Protein AF-A0A970HIW4-F1 (afdb_monomer_lite)

Secondary structure (DSSP, 8-state):
-EEEEEE--TTS--EEEEEEEE-S-EEEEETTEEEESS-EEEE-TT--HHHHHHHHHHHHHHHS-GGG-S-----BS--HHHHHHHHHSPPP-

Radius of gyration: 14.86 Å; chains: 1; bounding box: 32×43×31 Å

Sequence (93 aa):
EADEDHVAMQDGVNREIKLVYVHEGRKLKSKGRYELINKRYFTGSLKNNEDLWLEVANYLDEAYDLDGVDKIYISGDGARWIKEGLHWIKGPH

pLDDT: mean 77.86, std 11.35, range [47.22, 89.5]

Structure (mmCIF, N/CA/C/O backbone):
data_AF-A0A970HIW4-F1
#
_entry.id   AF-A0A970HIW4-F1
#
loop_
_atom_site.group_PDB
_atom_site.id
_atom_site.type_symbol
_atom_site.label_atom_id
_atom_site.label_alt_id
_atom_site.label_comp_id
_atom_site.label_asym_id
_atom_site.label_entity_id
_atom_site.label_seq_id
_atom_site.pdbx_PDB_ins_code
_atom_site.Cartn_x
_atom_site.Cartn_y
_atom_site.Cartn_z
_atom_site.occupancy
_atom_site.B_iso_or_equiv
_atom_site.auth_seq_id
_atom_site.auth_comp_id
_atom_site.auth_asym_id
_atom_site.auth_atom_id
_atom_site.pdbx_PDB_model_num
ATOM 1 N N . GLU A 1 1 ? -2.624 1.387 -0.773 1.00 82.06 1 GLU A N 1
ATOM 2 C CA . GLU A 1 1 ? -2.868 2.301 -1.907 1.00 82.06 1 GLU A CA 1
ATOM 3 C C . GLU A 1 1 ? -1.540 2.737 -2.500 1.00 82.06 1 GLU A C 1
ATOM 5 O O . GLU A 1 1 ? -0.563 2.836 -1.764 1.00 82.06 1 GLU A O 1
ATOM 10 N N . ALA A 1 2 ? -1.496 2.933 -3.809 1.00 82.00 2 ALA A N 1
ATOM 11 C CA . ALA A 1 2 ? -0.323 3.324 -4.567 1.00 82.00 2 ALA A CA 1
ATOM 12 C C . ALA A 1 2 ? -0.688 4.488 -5.498 1.00 82.00 2 ALA A C 1
ATOM 14 O O . ALA A 1 2 ? -1.720 4.428 -6.162 1.00 82.00 2 ALA A O 1
ATOM 15 N N . ASP A 1 3 ? 0.130 5.535 -5.524 1.00 76.94 3 ASP A N 1
ATOM 16 C CA . ASP A 1 3 ? -0.102 6.737 -6.328 1.00 76.94 3 ASP A CA 1
ATOM 17 C C . ASP A 1 3 ? 1.224 7.326 -6.831 1.00 76.94 3 ASP A C 1
ATOM 19 O O . ASP A 1 3 ? 2.290 7.083 -6.247 1.00 76.94 3 ASP A O 1
ATOM 23 N N . GLU A 1 4 ? 1.166 8.082 -7.923 1.00 74.75 4 GLU A N 1
ATOM 24 C CA . GLU A 1 4 ? 2.296 8.856 -8.440 1.00 74.75 4 GLU A CA 1
ATOM 25 C C . GLU A 1 4 ? 2.177 10.303 -7.954 1.00 74.75 4 GLU A C 1
ATOM 27 O O . GLU A 1 4 ? 1.379 11.093 -8.456 1.00 74.75 4 GLU A O 1
ATOM 32 N N . ASP A 1 5 ? 2.992 10.664 -6.962 1.00 68.25 5 ASP A N 1
ATOM 33 C CA . ASP A 1 5 ? 3.015 12.021 -6.429 1.00 68.25 5 ASP A CA 1
ATOM 34 C C . ASP A 1 5 ? 3.961 12.898 -7.262 1.00 68.25 5 ASP A C 1
ATOM 36 O O . ASP A 1 5 ? 5.150 12.605 -7.445 1.00 68.25 5 ASP A O 1
ATOM 40 N N . HIS A 1 6 ? 3.418 14.001 -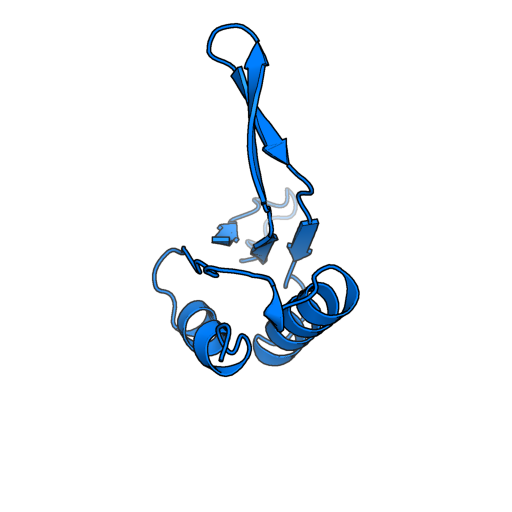7.773 1.00 64.25 6 HIS A N 1
ATOM 41 C CA . HIS A 1 6 ? 4.166 15.028 -8.488 1.00 64.25 6 HIS A CA 1
ATOM 42 C C . HIS A 1 6 ? 4.638 16.100 -7.500 1.00 64.25 6 HIS A C 1
ATOM 44 O O . HIS A 1 6 ? 3.950 17.094 -7.254 1.00 64.25 6 HIS A O 1
ATOM 50 N N . VAL A 1 7 ? 5.839 15.926 -6.941 1.00 59.41 7 VAL A N 1
ATOM 51 C CA . VAL A 1 7 ? 6.439 16.949 -6.076 1.00 59.41 7 VAL A CA 1
ATOM 52 C C . VAL A 1 7 ? 7.151 17.992 -6.934 1.00 59.41 7 VAL A C 1
ATOM 54 O O . VAL A 1 7 ? 8.206 17.735 -7.518 1.00 59.41 7 VAL A O 1
ATOM 57 N N . ALA A 1 8 ? 6.615 19.213 -6.951 1.00 51.03 8 ALA A N 1
ATOM 58 C CA . ALA A 1 8 ? 7.318 20.376 -7.479 1.00 51.03 8 ALA A CA 1
ATOM 59 C C . ALA A 1 8 ? 8.483 20.747 -6.543 1.00 51.03 8 ALA A C 1
ATOM 61 O O . ALA A 1 8 ? 8.333 21.537 -5.611 1.00 51.03 8 ALA A O 1
ATOM 62 N N . MET A 1 9 ? 9.658 20.160 -6.767 1.00 53.69 9 MET A N 1
ATOM 63 C CA . MET A 1 9 ? 10.886 20.609 -6.111 1.00 53.69 9 MET A CA 1
ATOM 64 C C . MET A 1 9 ? 11.268 21.980 -6.685 1.00 53.69 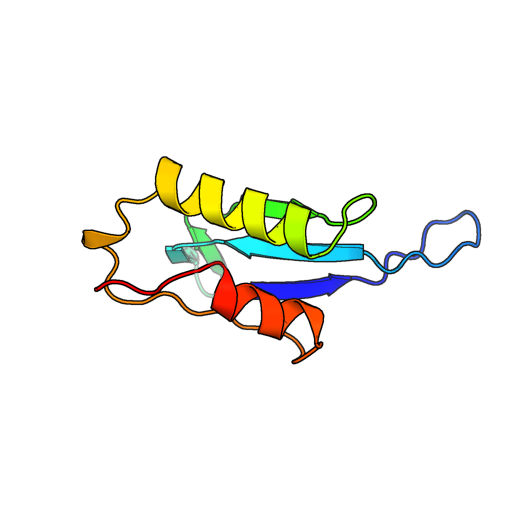9 MET A C 1
ATOM 66 O O . MET A 1 9 ? 11.306 22.165 -7.901 1.00 53.69 9 MET A O 1
ATOM 70 N N . GLN A 1 10 ? 11.541 22.949 -5.806 1.00 51.97 10 GLN A N 1
ATOM 71 C CA . GLN A 1 10 ? 11.798 24.359 -6.144 1.00 51.97 10 GLN A CA 1
ATOM 72 C C . GLN A 1 10 ? 13.033 24.597 -7.049 1.00 51.97 10 GLN A C 1
ATOM 74 O O . GLN A 1 10 ? 13.252 25.728 -7.469 1.00 51.97 10 GLN A O 1
ATOM 79 N N . ASP A 1 11 ? 13.778 23.545 -7.410 1.00 55.00 11 ASP A N 1
ATOM 80 C CA . ASP A 1 11 ? 14.956 23.570 -8.295 1.00 55.00 11 ASP A CA 1
ATOM 81 C C . ASP A 1 11 ? 14.659 23.218 -9.771 1.00 55.00 11 ASP A C 1
ATOM 83 O O . ASP A 1 11 ? 15.569 22.959 -10.557 1.00 55.00 11 ASP A O 1
ATOM 87 N N . GLY A 1 12 ? 13.390 23.209 -10.191 1.00 47.22 12 GLY A N 1
ATOM 88 C CA . GLY A 1 12 ? 13.030 23.163 -11.618 1.00 47.22 12 GLY A CA 1
ATOM 89 C C . GLY A 1 12 ? 13.149 21.792 -12.296 1.00 47.22 12 GLY A C 1
ATOM 90 O O . GLY A 1 12 ? 12.927 21.691 -13.502 1.00 47.22 12 GLY A O 1
ATOM 91 N N . VAL A 1 13 ? 13.437 20.728 -11.542 1.00 53.94 13 VAL A N 1
ATOM 92 C CA . VAL A 1 13 ? 13.378 19.344 -12.032 1.00 53.94 13 VAL A CA 1
ATOM 93 C C . VAL A 1 13 ? 12.118 18.691 -11.477 1.00 53.94 13 VAL A C 1
ATOM 95 O O . VAL A 1 13 ? 12.029 18.427 -10.278 1.00 53.94 13 VAL A O 1
ATOM 98 N N . ASN A 1 14 ? 11.139 18.437 -12.345 1.00 54.44 14 ASN A N 1
ATOM 99 C CA . ASN A 1 14 ? 9.969 17.649 -11.979 1.00 54.44 14 ASN A CA 1
ATOM 100 C C . ASN A 1 14 ? 10.427 16.200 -11.756 1.00 54.44 14 ASN A C 1
ATOM 102 O O . ASN A 1 14 ? 11.032 15.607 -12.651 1.00 54.44 14 ASN A O 1
ATOM 106 N N . ARG A 1 15 ? 10.218 15.652 -10.556 1.00 62.44 15 ARG A N 1
ATOM 107 C CA . ARG A 1 15 ? 10.489 14.240 -10.270 1.00 62.44 15 ARG A CA 1
ATOM 108 C C . ARG A 1 15 ? 9.170 13.564 -9.945 1.00 62.44 15 ARG A C 1
ATOM 110 O O . ARG A 1 15 ? 8.531 13.909 -8.957 1.00 62.44 15 ARG A O 1
ATOM 117 N N . GLU A 1 16 ? 8.808 12.590 -10.766 1.00 65.75 16 GLU A N 1
ATOM 118 C CA . GLU A 1 16 ? 7.714 11.665 -10.488 1.00 65.75 16 GLU A CA 1
ATOM 119 C C . GLU A 1 16 ? 8.153 10.732 -9.353 1.00 65.75 16 GLU A C 1
ATOM 121 O O . GLU A 1 16 ? 9.123 9.978 -9.489 1.00 65.75 16 GLU A O 1
ATOM 126 N N . ILE A 1 17 ? 7.487 10.817 -8.200 1.00 74.75 17 ILE A N 1
ATOM 127 C CA . ILE A 1 17 ? 7.777 9.973 -7.040 1.00 74.75 17 ILE A CA 1
ATOM 128 C C . ILE A 1 17 ? 6.644 8.969 -6.884 1.00 74.75 17 ILE A C 1
ATOM 130 O O . ILE A 1 17 ? 5.492 9.327 -6.676 1.00 74.75 17 ILE A O 1
ATOM 134 N N . LYS A 1 18 ? 6.988 7.682 -6.912 1.00 80.75 18 LYS A N 1
ATOM 135 C CA . LYS A 1 18 ? 6.040 6.612 -6.588 1.00 80.75 18 LYS A CA 1
ATOM 136 C C . LYS A 1 18 ? 5.836 6.557 -5.084 1.00 80.75 18 LYS A C 1
ATOM 138 O O . LYS A 1 18 ? 6.816 6.489 -4.340 1.00 80.75 18 LYS A O 1
ATOM 143 N N . LEU A 1 19 ? 4.591 6.561 -4.638 1.00 83.88 19 LEU A N 1
ATOM 144 C CA . LEU A 1 19 ? 4.221 6.450 -3.236 1.00 83.88 19 LEU A CA 1
ATOM 145 C C . LEU A 1 19 ? 3.342 5.217 -3.060 1.00 83.88 19 LEU A C 1
ATOM 147 O O . LEU A 1 19 ? 2.292 5.104 -3.680 1.00 83.88 19 LEU A O 1
ATOM 151 N N . VAL A 1 20 ? 3.743 4.308 -2.178 1.00 86.12 20 VAL A N 1
ATOM 152 C CA . VAL A 1 20 ? 2.877 3.230 -1.692 1.00 86.12 20 VAL A CA 1
ATOM 153 C C . VAL A 1 20 ? 2.623 3.473 -0.220 1.00 86.12 20 VAL A C 1
ATOM 155 O O . VAL A 1 20 ? 3.548 3.738 0.546 1.00 86.12 20 VAL A O 1
ATOM 158 N N . TYR A 1 21 ? 1.370 3.382 0.200 1.00 86.50 21 TYR A N 1
ATOM 159 C CA . TYR A 1 21 ? 1.028 3.439 1.607 1.00 86.50 21 TYR A CA 1
ATOM 160 C C . TYR A 1 21 ? 0.091 2.304 2.014 1.00 86.50 21 TYR A C 1
ATOM 162 O O . TYR A 1 21 ? -0.881 1.967 1.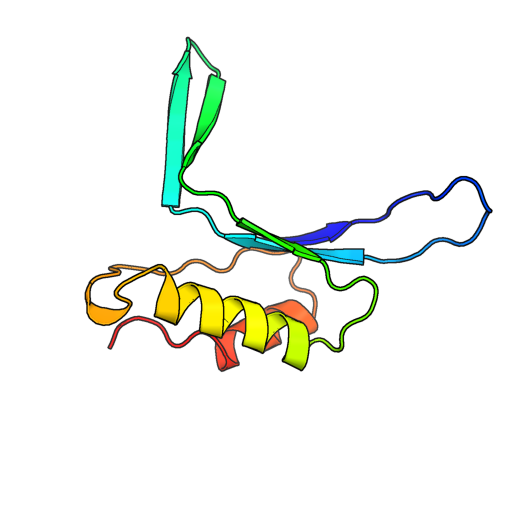331 1.00 86.50 21 TYR A O 1
ATOM 170 N N . VAL A 1 22 ? 0.421 1.698 3.149 1.00 88.69 22 VAL A N 1
ATOM 171 C CA . VAL A 1 22 ? -0.270 0.555 3.753 1.00 88.69 22 VAL A CA 1
ATOM 172 C C . VAL A 1 22 ? -0.969 1.042 5.012 1.00 88.69 22 VAL A C 1
ATOM 174 O O . VAL A 1 22 ? -0.391 1.834 5.750 1.00 88.69 22 VAL A O 1
ATOM 177 N N . HIS A 1 23 ? -2.206 0.609 5.252 1.00 89.00 23 HIS A N 1
ATOM 178 C CA . HIS A 1 23 ? -2.954 0.911 6.473 1.00 89.00 23 HIS A CA 1
ATOM 179 C C . HIS A 1 23 ? -4.009 -0.164 6.753 1.00 89.00 23 HIS A C 1
ATOM 181 O O . HIS A 1 23 ? -4.559 -0.755 5.826 1.00 89.00 23 HIS A O 1
ATOM 187 N N . GLU A 1 24 ? -4.407 -0.314 8.013 1.00 85.81 24 GLU A N 1
ATOM 188 C CA . GLU A 1 24 ? -5.459 -1.262 8.433 1.00 85.81 24 GLU A CA 1
ATOM 189 C C . GLU A 1 24 ? -6.882 -0.686 8.315 1.00 85.81 24 GLU A C 1
ATOM 191 O O . GLU A 1 24 ? -7.869 -1.283 8.736 1.00 85.81 24 GLU A O 1
ATOM 196 N N . GLY A 1 25 ? -7.008 0.522 7.767 1.00 83.94 25 GLY A N 1
ATOM 197 C CA . GLY A 1 25 ? -8.280 1.210 7.584 1.00 83.94 25 GLY A CA 1
ATOM 198 C C . GLY A 1 25 ? -8.287 2.555 8.289 1.00 83.94 25 GLY A C 1
ATOM 199 O O . GLY A 1 25 ? -7.243 3.167 8.518 1.00 83.94 25 GLY A O 1
ATOM 200 N N . ARG A 1 26 ? -9.486 3.041 8.614 1.00 85.81 26 ARG A N 1
ATOM 201 C CA . ARG A 1 26 ? -9.691 4.373 9.188 1.00 85.81 26 ARG A CA 1
ATOM 202 C C . ARG A 1 26 ? -10.482 4.302 10.488 1.00 85.81 26 ARG A C 1
ATOM 204 O O . ARG A 1 26 ? -11.556 3.708 10.525 1.00 85.81 26 ARG A O 1
ATOM 211 N N . LYS A 1 27 ? -9.997 4.971 11.534 1.00 88.88 27 LYS A N 1
ATOM 212 C CA . LYS A 1 27 ? -10.731 5.184 12.791 1.00 88.88 27 LYS A CA 1
ATOM 213 C C . LYS A 1 27 ? -11.290 6.599 12.852 1.00 88.88 27 LYS A C 1
ATOM 215 O O . LYS A 1 27 ? -10.643 7.549 12.410 1.00 88.88 27 LYS A O 1
ATOM 220 N N . LEU A 1 28 ? -12.486 6.751 13.416 1.00 89.50 28 LEU A N 1
ATOM 221 C CA . LEU A 1 28 ? -13.054 8.067 13.695 1.00 89.50 28 LEU A CA 1
ATOM 222 C C . LEU A 1 28 ? -12.279 8.697 14.861 1.00 89.50 28 LEU A C 1
ATOM 224 O O . LEU A 1 28 ? -12.330 8.200 15.982 1.00 89.50 28 LEU A O 1
ATOM 228 N N . LYS A 1 29 ? -11.553 9.783 14.596 1.00 87.31 29 LYS A N 1
ATOM 229 C CA . LYS A 1 29 ? -10.794 10.530 15.610 1.00 87.31 29 LYS A CA 1
ATOM 230 C C . LYS A 1 29 ? -11.659 11.589 16.290 1.00 87.31 29 LYS A C 1
ATOM 232 O O . LYS A 1 29 ? -11.517 11.835 17.482 1.00 87.31 29 LYS A O 1
ATOM 237 N N . SER A 1 30 ? -12.548 12.228 15.533 1.00 86.38 30 SER A N 1
ATOM 238 C CA . SER A 1 30 ? -13.543 13.179 16.041 1.00 86.38 30 SER A CA 1
ATOM 239 C C . SER A 1 30 ? -14.653 13.396 15.010 1.00 86.38 30 SER A C 1
ATOM 241 O O . SER A 1 30 ? -14.617 12.812 13.930 1.00 86.38 30 SER A O 1
ATOM 243 N N . LYS A 1 31 ? -15.661 14.219 15.331 1.00 86.69 31 LYS A N 1
ATOM 244 C CA . LYS A 1 31 ? -16.835 14.472 14.478 1.00 86.69 31 LYS A CA 1
ATOM 245 C C . LYS A 1 31 ? -16.413 14.865 13.048 1.00 86.69 31 LYS A C 1
ATOM 247 O O . LYS A 1 31 ? -15.947 15.977 12.820 1.00 86.69 31 LYS A O 1
ATOM 252 N N . GLY A 1 32 ? -16.550 13.929 12.105 1.00 87.38 32 GLY A N 1
ATOM 253 C CA . GLY A 1 32 ? -16.173 14.100 10.695 1.00 87.38 32 GLY A CA 1
ATOM 254 C C . GLY A 1 32 ? -14.676 13.975 10.368 1.00 87.38 32 GLY A C 1
ATOM 255 O O . GLY A 1 32 ? -14.305 14.194 9.219 1.00 87.38 32 GLY A O 1
ATOM 256 N N . ARG A 1 33 ? -13.805 13.625 11.326 1.00 86.06 33 ARG A N 1
ATOM 257 C CA . ARG A 1 33 ? -12.361 13.434 11.097 1.00 86.06 33 ARG A CA 1
ATOM 258 C C . ARG A 1 33 ? -11.961 11.981 11.292 1.00 86.06 33 ARG A C 1
ATOM 260 O O . ARG A 1 33 ? -12.111 11.431 12.383 1.00 86.06 33 ARG A O 1
ATOM 267 N N . TYR A 1 34 ? -11.389 11.398 10.246 1.00 88.38 34 TYR A N 1
ATOM 268 C CA . TYR A 1 34 ? -10.862 10.040 10.247 1.00 88.38 34 TYR A CA 1
ATOM 269 C C . TYR A 1 34 ? -9.335 10.060 10.242 1.00 88.38 34 TYR A C 1
ATOM 271 O O . TYR A 1 34 ? -8.717 10.948 9.661 1.00 88.38 34 TYR A O 1
ATOM 279 N N . GLU A 1 35 ? -8.733 9.076 10.893 1.00 87.81 35 GLU A N 1
ATOM 280 C CA . GLU A 1 35 ? -7.291 8.855 10.907 1.00 87.81 35 GLU A CA 1
ATOM 281 C C . GLU A 1 35 ? -7.003 7.431 10.435 1.00 87.81 35 GLU A C 1
ATOM 283 O O . GLU A 1 35 ? -7.701 6.498 10.833 1.00 87.81 35 GLU A O 1
ATOM 288 N N . LEU A 1 36 ? -5.988 7.273 9.582 1.00 87.38 36 LEU A N 1
ATOM 289 C CA . LEU A 1 36 ? -5.533 5.954 9.152 1.00 87.38 36 LEU A CA 1
ATOM 290 C C . LEU A 1 36 ? -4.857 5.219 10.312 1.00 87.38 36 LEU A C 1
ATOM 292 O O . LEU A 1 36 ? -4.042 5.800 11.034 1.00 87.38 36 LEU A O 1
ATOM 296 N N . ILE A 1 37 ? -5.201 3.947 10.474 1.00 87.06 37 ILE A N 1
ATOM 297 C CA . ILE A 1 37 ? -4.649 3.064 11.502 1.00 87.06 37 ILE A CA 1
ATOM 298 C C . ILE A 1 37 ? -3.385 2.404 10.945 1.00 87.06 37 ILE A C 1
ATOM 300 O O . ILE A 1 37 ? -3.397 1.940 9.806 1.00 87.06 37 ILE A O 1
ATOM 304 N N . ASN A 1 38 ? -2.305 2.411 11.738 1.00 84.06 38 ASN A N 1
ATOM 305 C CA . ASN A 1 38 ? -1.031 1.748 11.430 1.00 84.06 38 ASN A CA 1
ATOM 306 C C . ASN A 1 38 ? -0.513 2.027 10.012 1.00 84.06 38 ASN A C 1
ATOM 308 O O . ASN A 1 38 ? -0.099 1.140 9.272 1.00 84.06 38 ASN A O 1
ATOM 312 N N . LYS A 1 39 ? -0.552 3.310 9.632 1.00 86.31 39 LYS A N 1
ATOM 313 C CA . LYS A 1 39 ? -0.124 3.746 8.306 1.00 86.31 39 LYS A CA 1
ATOM 314 C C . LYS A 1 39 ? 1.398 3.669 8.152 1.00 86.31 39 LYS A C 1
ATOM 316 O O . LYS A 1 39 ? 2.134 4.244 8.958 1.00 86.31 39 LYS A O 1
ATOM 321 N N . ARG A 1 40 ? 1.863 3.033 7.081 1.00 87.12 40 ARG A N 1
ATOM 322 C CA . ARG A 1 40 ? 3.271 3.000 6.667 1.00 87.12 40 ARG A CA 1
ATOM 323 C C . ARG A 1 40 ? 3.388 3.520 5.241 1.00 87.12 40 ARG A C 1
ATOM 325 O O . ARG A 1 40 ? 2.572 3.162 4.401 1.00 87.12 40 ARG A O 1
ATOM 332 N N . TYR A 1 41 ? 4.385 4.364 4.992 1.00 85.69 41 TYR A N 1
ATOM 333 C CA . TYR A 1 41 ? 4.643 4.970 3.686 1.00 85.69 41 TYR A CA 1
ATOM 334 C C . TYR A 1 41 ? 5.958 4.441 3.115 1.00 85.69 41 TYR A C 1
ATOM 336 O O . TYR A 1 41 ? 6.943 4.331 3.846 1.00 85.69 41 TYR A O 1
ATOM 344 N N . PHE A 1 42 ? 5.962 4.180 1.814 1.00 85.44 42 PHE A N 1
ATOM 345 C CA . PHE A 1 42 ? 7.096 3.727 1.019 1.00 85.44 42 PHE A CA 1
ATOM 346 C C . PHE A 1 42 ? 7.225 4.652 -0.185 1.00 85.44 42 PHE A C 1
ATOM 348 O O . PHE A 1 42 ? 6.253 4.861 -0.910 1.00 85.44 42 PHE A O 1
ATOM 355 N N . THR A 1 43 ? 8.405 5.231 -0.395 1.00 79.50 43 THR A N 1
ATOM 356 C CA . THR A 1 43 ? 8.651 6.171 -1.493 1.00 79.50 43 THR A CA 1
ATOM 357 C C . THR A 1 43 ? 9.695 5.610 -2.453 1.00 79.50 43 THR A C 1
ATOM 359 O O . THR A 1 43 ? 10.755 5.132 -2.055 1.00 79.50 43 THR A O 1
ATOM 362 N N . GLY A 1 44 ? 9.388 5.662 -3.746 1.00 66.75 44 GLY A N 1
ATOM 363 C CA . GLY A 1 44 ? 10.185 5.084 -4.824 1.00 66.75 44 GLY A CA 1
ATOM 364 C C . GLY A 1 44 ? 11.139 6.065 -5.497 1.00 66.75 44 GLY A C 1
ATOM 365 O O . GLY A 1 44 ? 11.603 5.772 -6.591 1.00 66.75 44 GLY A O 1
ATOM 366 N N . SER A 1 45 ? 11.450 7.218 -4.888 1.00 61.38 45 SER A N 1
ATOM 367 C CA . SER A 1 45 ? 12.225 8.299 -5.531 1.00 61.38 45 SER A CA 1
ATOM 368 C C . SER A 1 45 ? 13.629 7.890 -6.019 1.00 61.38 45 SER A C 1
ATOM 370 O O . SER A 1 45 ? 14.266 8.662 -6.737 1.00 61.38 45 SER A O 1
ATOM 372 N N . LEU A 1 46 ? 14.107 6.691 -5.653 1.00 54.75 46 LEU A N 1
ATOM 373 C CA . LEU A 1 46 ? 15.401 6.115 -6.041 1.00 54.75 46 LEU A CA 1
ATOM 374 C C . LEU A 1 46 ? 15.366 4.592 -6.316 1.00 54.75 46 LEU A C 1
ATOM 376 O O . LEU A 1 46 ? 16.430 3.995 -6.468 1.00 54.75 46 LEU A O 1
ATOM 380 N N . L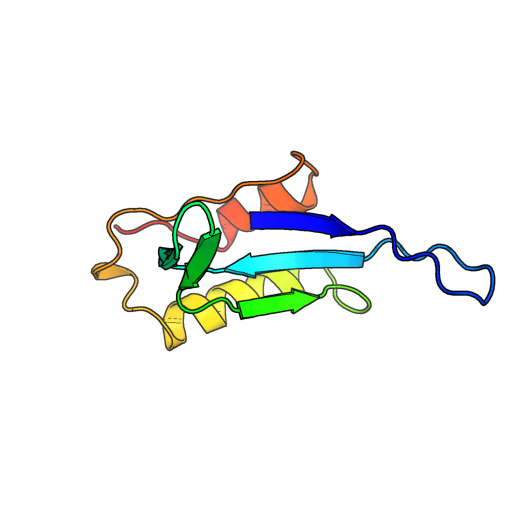YS A 1 47 ? 14.192 3.943 -6.342 1.00 62.62 47 LYS A N 1
ATOM 381 C CA . LYS A 1 47 ? 14.077 2.471 -6.415 1.00 62.62 47 LYS A CA 1
ATOM 382 C C . LYS A 1 47 ? 13.374 2.011 -7.689 1.00 62.62 47 LYS A C 1
ATOM 384 O O . LYS A 1 47 ? 12.441 2.661 -8.161 1.00 62.62 47 LYS A O 1
ATOM 389 N N . ASN A 1 48 ? 13.798 0.864 -8.215 1.00 76.75 48 ASN A N 1
ATOM 390 C CA . ASN A 1 48 ? 13.067 0.174 -9.275 1.00 76.75 48 ASN A CA 1
ATOM 391 C C . ASN A 1 48 ? 11.711 -0.305 -8.724 1.00 76.75 48 ASN A C 1
ATOM 393 O O . ASN A 1 48 ? 11.564 -0.490 -7.514 1.00 76.75 48 ASN A O 1
ATOM 397 N N . ASN A 1 49 ? 10.718 -0.526 -9.593 1.00 80.81 49 ASN A N 1
ATOM 398 C CA . ASN A 1 49 ? 9.379 -0.964 -9.163 1.00 80.81 49 ASN A CA 1
ATOM 399 C C . ASN A 1 49 ? 9.438 -2.228 -8.297 1.00 80.81 49 ASN A C 1
ATOM 401 O O . ASN A 1 49 ? 8.744 -2.323 -7.292 1.00 80.81 49 ASN A O 1
ATOM 405 N N . GLU A 1 50 ? 10.277 -3.183 -8.694 1.00 83.06 50 GLU A N 1
ATOM 406 C CA . GLU A 1 50 ? 10.443 -4.469 -8.017 1.00 83.06 50 GLU A CA 1
ATOM 407 C C . GLU A 1 50 ? 10.988 -4.294 -6.598 1.00 83.06 50 GLU A C 1
ATOM 409 O O . GLU A 1 50 ? 10.426 -4.855 -5.666 1.00 83.06 50 GLU A O 1
ATOM 414 N N . ASP A 1 51 ? 12.011 -3.454 -6.409 1.00 84.38 51 ASP A N 1
ATOM 415 C CA . ASP A 1 51 ? 12.581 -3.170 -5.086 1.00 84.38 51 ASP A CA 1
ATOM 416 C C . ASP A 1 51 ? 11.562 -2.502 -4.153 1.00 84.38 51 ASP A C 1
ATOM 418 O O . ASP A 1 51 ? 11.527 -2.786 -2.955 1.00 84.38 51 ASP A O 1
ATOM 422 N N . LEU A 1 52 ? 10.720 -1.615 -4.699 1.00 86.25 52 LEU A N 1
ATOM 423 C CA . LEU A 1 52 ? 9.639 -0.978 -3.948 1.00 86.25 52 LEU A CA 1
ATOM 424 C C . LEU A 1 52 ? 8.598 -2.012 -3.501 1.00 86.25 52 LEU A C 1
ATOM 426 O O . LEU A 1 52 ? 8.215 -2.030 -2.333 1.00 86.25 52 LEU A O 1
ATOM 430 N N . TRP A 1 53 ? 8.156 -2.890 -4.404 1.00 87.25 53 TRP A N 1
ATOM 431 C CA . TRP A 1 53 ? 7.174 -3.924 -4.073 1.00 87.25 53 TRP A CA 1
ATOM 432 C C . TRP A 1 53 ? 7.725 -5.009 -3.155 1.00 87.25 53 TRP A C 1
ATOM 434 O O . TRP A 1 53 ? 6.992 -5.480 -2.290 1.00 87.25 53 TRP A O 1
ATOM 444 N N . LEU A 1 54 ? 9.002 -5.364 -3.290 1.00 87.25 54 LEU A N 1
ATOM 445 C CA . LEU A 1 54 ? 9.685 -6.283 -2.386 1.00 87.25 54 LEU A CA 1
ATOM 446 C C . LEU A 1 54 ? 9.746 -5.711 -0.965 1.00 87.25 54 LEU A C 1
ATOM 448 O O . LEU A 1 54 ? 9.466 -6.423 -0.007 1.00 87.25 54 LEU A O 1
ATOM 452 N N . GLU A 1 55 ? 10.059 -4.423 -0.813 1.00 87.75 55 GLU A N 1
ATOM 453 C CA . GLU A 1 55 ? 10.051 -3.760 0.495 1.00 87.75 55 GLU A CA 1
ATOM 454 C C . GLU A 1 55 ? 8.650 -3.742 1.119 1.00 87.75 55 GLU A C 1
ATOM 456 O O . GLU A 1 55 ? 8.497 -4.024 2.307 1.00 87.75 55 GLU A O 1
ATOM 461 N N . VAL A 1 56 ? 7.622 -3.449 0.316 1.00 87.81 56 VAL A N 1
ATOM 462 C CA . VAL A 1 56 ? 6.224 -3.491 0.765 1.00 87.81 56 VAL A CA 1
ATOM 463 C C . VAL A 1 56 ? 5.833 -4.906 1.191 1.00 87.81 56 VAL A C 1
ATOM 465 O O . VAL A 1 56 ? 5.232 -5.065 2.249 1.00 87.81 56 VAL A O 1
ATOM 468 N N . ALA A 1 57 ? 6.176 -5.925 0.401 1.00 86.25 57 ALA A N 1
ATOM 469 C CA . ALA A 1 57 ? 5.865 -7.320 0.701 1.00 86.25 57 ALA A CA 1
ATOM 470 C C . ALA A 1 57 ? 6.571 -7.803 1.976 1.00 86.25 57 ALA A C 1
ATOM 472 O O . ALA A 1 57 ? 5.915 -8.371 2.842 1.00 86.25 57 ALA A O 1
ATOM 473 N N . ASN A 1 58 ? 7.863 -7.500 2.134 1.00 87.81 58 ASN A N 1
ATOM 474 C CA . ASN A 1 58 ? 8.611 -7.828 3.350 1.00 87.81 58 ASN A CA 1
ATOM 475 C C . ASN A 1 58 ? 7.999 -7.152 4.579 1.00 87.81 58 ASN A C 1
ATOM 477 O O . ASN A 1 58 ? 7.775 -7.802 5.592 1.00 87.81 58 ASN A O 1
ATOM 481 N N . TYR A 1 59 ? 7.650 -5.864 4.482 1.00 88.38 59 TYR A N 1
ATOM 482 C CA . TYR A 1 59 ? 6.968 -5.186 5.582 1.00 88.38 59 TYR A CA 1
ATOM 483 C C . TYR A 1 59 ? 5.626 -5.837 5.921 1.00 88.38 59 TYR A C 1
ATOM 485 O O . TYR A 1 59 ? 5.286 -5.928 7.095 1.00 88.38 59 TYR A O 1
ATOM 493 N N . LEU A 1 60 ? 4.852 -6.252 4.918 1.00 85.25 60 LEU A N 1
ATOM 494 C CA . LEU A 1 60 ? 3.572 -6.911 5.147 1.00 85.25 60 LEU A CA 1
ATOM 495 C C . LEU A 1 60 ? 3.746 -8.247 5.879 1.00 85.25 60 LEU A C 1
ATOM 497 O O . LEU A 1 60 ? 3.007 -8.482 6.825 1.00 85.25 60 LEU A O 1
ATOM 501 N N . ASP A 1 61 ? 4.734 -9.051 5.486 1.00 84.94 61 ASP A N 1
ATOM 502 C CA . ASP A 1 61 ? 5.067 -10.342 6.107 1.00 84.94 61 ASP A CA 1
ATOM 503 C C . ASP A 1 61 ? 5.596 -10.184 7.547 1.00 84.94 61 ASP A C 1
ATOM 505 O O . ASP A 1 61 ? 5.245 -10.945 8.443 1.00 84.94 61 ASP A O 1
ATOM 509 N N . GLU A 1 62 ? 6.400 -9.147 7.806 1.00 86.56 62 GLU A N 1
ATOM 510 C CA . GLU A 1 62 ? 6.941 -8.870 9.143 1.00 86.56 62 GLU A CA 1
ATOM 511 C C . GLU A 1 62 ? 5.923 -8.210 10.087 1.00 86.56 62 GLU A C 1
ATOM 513 O O . GLU 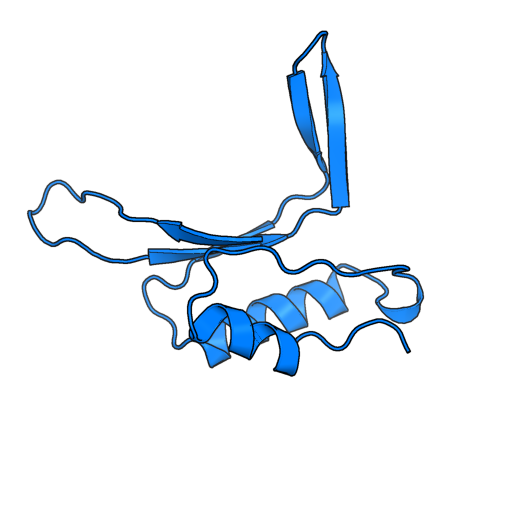A 1 62 ? 5.951 -8.438 11.299 1.00 86.56 62 GLU A O 1
ATOM 518 N N . ALA A 1 63 ? 5.067 -7.325 9.567 1.00 85.62 63 ALA A N 1
ATOM 519 C CA . ALA A 1 63 ? 4.156 -6.518 10.378 1.00 85.62 63 ALA A CA 1
ATOM 520 C C . ALA A 1 63 ? 2.782 -7.165 10.583 1.00 85.62 63 ALA A C 1
ATOM 522 O O . ALA A 1 63 ? 2.109 -6.827 11.560 1.00 85.62 63 ALA A O 1
ATOM 523 N N . TYR A 1 64 ? 2.360 -8.052 9.681 1.00 81.31 64 TYR A N 1
ATOM 524 C CA . TYR A 1 64 ? 1.044 -8.680 9.703 1.00 81.31 64 TYR A CA 1
ATOM 525 C C . TYR A 1 64 ? 1.165 -10.189 9.526 1.00 81.31 64 TYR A C 1
ATOM 527 O O . TYR A 1 64 ? 1.892 -10.676 8.671 1.00 81.31 64 TYR A O 1
ATOM 535 N N . ASP A 1 65 ? 0.376 -10.927 10.300 1.00 79.81 65 ASP A N 1
ATOM 536 C CA . ASP A 1 65 ? 0.153 -12.344 10.041 1.00 79.81 65 ASP A CA 1
ATOM 537 C C . ASP A 1 65 ? -0.768 -12.482 8.820 1.00 79.81 65 ASP A C 1
ATOM 539 O O . ASP A 1 65 ? -1.990 -12.364 8.940 1.00 79.81 65 ASP A O 1
ATOM 543 N N . LEU A 1 66 ? -0.179 -12.636 7.631 1.00 74.75 66 LEU A N 1
ATOM 544 C CA . LEU A 1 66 ? -0.903 -12.655 6.356 1.00 74.75 66 LEU A CA 1
ATOM 545 C C . LEU A 1 66 ? -1.891 -13.825 6.240 1.00 74.75 66 LEU A C 1
ATOM 547 O O . LEU A 1 66 ? -2.891 -13.682 5.538 1.00 74.75 66 LEU A O 1
ATOM 551 N N . ASP A 1 67 ? -1.673 -14.924 6.968 1.00 73.56 67 ASP A N 1
ATOM 552 C CA . ASP A 1 67 ? -2.630 -16.032 7.098 1.00 73.56 67 ASP A CA 1
ATOM 553 C C . ASP A 1 67 ? -3.911 -15.607 7.843 1.00 73.56 67 ASP A C 1
ATOM 555 O O . ASP A 1 67 ? -4.996 -16.129 7.586 1.00 73.56 67 ASP A O 1
ATOM 559 N N . GLY A 1 68 ? -3.811 -14.632 8.751 1.00 72.62 68 GLY A N 1
ATOM 560 C CA . GLY A 1 68 ? -4.942 -14.065 9.490 1.00 72.62 68 GLY A CA 1
ATOM 561 C C . GLY A 1 68 ? -5.609 -12.864 8.811 1.00 72.62 68 GLY A C 1
ATOM 562 O O . GLY A 1 68 ? -6.625 -12.367 9.302 1.00 72.62 68 GLY A O 1
ATOM 563 N N . VAL A 1 69 ? -5.054 -12.360 7.706 1.00 76.94 69 VAL A N 1
ATOM 564 C CA . VAL A 1 69 ? -5.612 -11.209 6.985 1.00 76.94 69 VAL A CA 1
ATOM 565 C C . VAL A 1 69 ? -6.748 -11.675 6.082 1.00 76.94 69 VAL A C 1
ATOM 567 O O . VAL A 1 69 ? -6.510 -12.331 5.082 1.00 76.94 69 VAL A O 1
ATOM 570 N N . ASP A 1 70 ? -7.987 -11.257 6.356 1.00 74.56 70 ASP A N 1
ATOM 571 C CA . ASP A 1 70 ? -9.144 -11.618 5.521 1.00 74.56 70 ASP A CA 1
ATOM 572 C C . ASP A 1 70 ? -9.007 -11.155 4.061 1.00 74.56 70 ASP A C 1
ATOM 574 O O . ASP A 1 70 ? -9.389 -11.868 3.130 1.00 74.56 70 ASP A O 1
ATOM 578 N N . LYS A 1 71 ? -8.554 -9.908 3.848 1.00 78.00 71 LYS A N 1
ATOM 579 C CA . LYS A 1 71 ? -8.485 -9.271 2.522 1.00 78.00 71 LYS A CA 1
ATOM 580 C C . LYS A 1 71 ? -7.418 -8.188 2.455 1.00 78.00 71 LYS A C 1
ATOM 582 O O . LYS A 1 71 ? -7.394 -7.278 3.281 1.00 78.00 71 LYS A O 1
ATOM 587 N N . ILE A 1 72 ? -6.638 -8.214 1.379 1.00 81.31 72 ILE A N 1
ATOM 588 C CA . ILE A 1 72 ? -5.713 -7.144 1.001 1.00 81.31 72 ILE A CA 1
ATOM 589 C C . ILE A 1 72 ? -6.300 -6.396 -0.197 1.00 81.31 72 ILE A C 1
ATOM 591 O O . ILE A 1 72 ? -6.697 -7.008 -1.187 1.00 81.31 72 ILE A O 1
ATOM 595 N N . TYR A 1 73 ? -6.341 -5.065 -0.120 1.00 83.19 73 TYR A N 1
ATOM 596 C CA . TYR A 1 73 ? -6.779 -4.209 -1.222 1.00 83.19 73 TYR A CA 1
ATOM 597 C C . TYR A 1 73 ? -5.612 -3.372 -1.739 1.00 83.19 73 TYR A C 1
ATOM 599 O O . TYR A 1 73 ? -4.998 -2.613 -0.988 1.00 83.19 73 TYR A O 1
ATOM 607 N N . ILE A 1 74 ? -5.351 -3.463 -3.042 1.00 84.12 74 ILE A N 1
ATOM 608 C CA . ILE A 1 74 ? -4.425 -2.574 -3.745 1.00 84.12 74 ILE A CA 1
ATOM 609 C C . ILE A 1 74 ? -5.262 -1.604 -4.581 1.00 84.12 74 ILE A C 1
ATOM 611 O O . ILE A 1 74 ? -5.844 -1.984 -5.593 1.00 84.12 74 ILE A O 1
ATOM 615 N N . SER A 1 75 ? -5.354 -0.355 -4.127 1.00 83.00 75 SER A N 1
ATOM 616 C CA . SER A 1 75 ? -5.908 0.772 -4.884 1.00 83.00 75 SER A CA 1
ATOM 617 C C . SER A 1 75 ? -4.781 1.585 -5.515 1.00 83.00 75 SER A C 1
ATOM 619 O O . SER A 1 75 ? -3.713 1.704 -4.917 1.00 83.00 75 SER A O 1
ATOM 621 N N . GLY A 1 76 ? -5.019 2.145 -6.699 1.00 82.31 76 GLY A N 1
ATOM 622 C CA . GLY A 1 76 ? -4.116 3.096 -7.339 1.00 82.31 76 GLY A CA 1
ATOM 623 C C . GLY A 1 76 ? -4.639 3.597 -8.681 1.00 82.31 76 GLY A C 1
ATOM 624 O O . GLY A 1 76 ? -5.724 3.198 -9.107 1.00 82.31 76 GLY A O 1
ATOM 625 N N . ASP A 1 77 ? -3.868 4.451 -9.348 1.00 77.88 77 ASP A N 1
ATOM 626 C CA . ASP A 1 77 ? -4.223 5.121 -10.613 1.00 77.88 77 ASP A CA 1
ATOM 627 C C . ASP A 1 77 ? -4.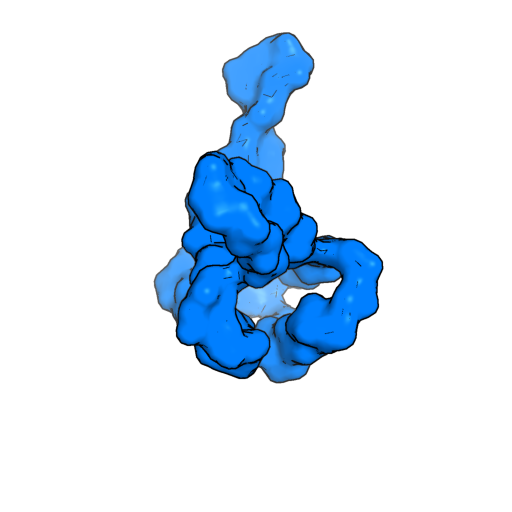276 4.188 -11.847 1.00 77.88 77 ASP A C 1
ATOM 629 O O . ASP A 1 77 ? -4.666 4.588 -12.945 1.00 77.88 77 ASP A O 1
ATOM 633 N N . GLY A 1 78 ? -3.921 2.913 -11.670 1.00 74.50 78 GLY A N 1
ATOM 634 C CA . GLY A 1 78 ? -3.909 1.904 -12.726 1.00 74.50 78 GLY A CA 1
ATOM 635 C C . GLY A 1 78 ? -2.622 1.874 -13.552 1.00 74.50 78 GLY A C 1
ATOM 636 O O . GLY A 1 78 ? -2.567 1.124 -14.540 1.00 74.50 78 GLY A O 1
ATOM 637 N N . ALA A 1 79 ? -1.587 2.618 -13.151 1.00 81.50 79 ALA A N 1
ATOM 638 C CA . ALA A 1 79 ? -0.271 2.570 -13.766 1.00 81.50 79 ALA A CA 1
ATOM 639 C C . ALA A 1 79 ? 0.296 1.143 -13.773 1.00 81.50 79 ALA A C 1
ATOM 641 O O . ALA A 1 79 ? 0.017 0.302 -12.911 1.00 81.50 79 ALA A O 1
ATOM 642 N N . ARG A 1 80 ? 1.114 0.841 -14.789 1.00 80.75 80 ARG A N 1
ATOM 643 C CA . ARG A 1 80 ? 1.641 -0.516 -15.012 1.00 80.75 80 ARG A CA 1
ATOM 644 C C . ARG A 1 80 ? 2.428 -1.039 -13.807 1.00 80.75 80 ARG A C 1
ATOM 646 O O . ARG A 1 80 ? 2.298 -2.213 -13.480 1.00 80.75 80 ARG A O 1
ATOM 653 N N . TRP A 1 81 ? 3.168 -0.169 -13.125 1.00 81.38 81 TRP A N 1
ATOM 654 C CA . TRP A 1 81 ? 3.928 -0.533 -11.931 1.00 81.38 81 TRP A CA 1
ATOM 655 C C . TRP A 1 81 ? 3.028 -0.903 -10.746 1.00 81.38 81 TRP A C 1
ATOM 657 O O . TRP A 1 81 ? 3.423 -1.725 -9.931 1.00 81.38 81 TRP A O 1
ATOM 667 N N . ILE A 1 82 ? 1.804 -0.369 -10.659 1.00 81.94 82 ILE A N 1
ATOM 668 C CA . ILE A 1 82 ? 0.848 -0.747 -9.607 1.00 81.94 82 ILE A CA 1
ATOM 669 C C . ILE A 1 82 ? 0.319 -2.157 -9.839 1.00 81.94 82 ILE A C 1
ATOM 671 O O . ILE A 1 82 ? 0.189 -2.944 -8.902 1.00 81.94 82 ILE A O 1
ATOM 675 N N . LYS A 1 83 ? 0.078 -2.507 -11.106 1.00 81.12 83 LYS A N 1
ATOM 676 C CA . LYS A 1 83 ? -0.339 -3.862 -11.490 1.00 81.12 83 LYS A CA 1
ATOM 677 C C . LYS A 1 83 ? 0.725 -4.904 -11.153 1.00 81.12 83 LYS A C 1
ATOM 679 O O . LYS A 1 83 ? 0.364 -6.011 -10.771 1.00 81.12 83 LYS A O 1
ATOM 684 N N . GLU A 1 84 ? 2.007 -4.550 -11.246 1.00 84.38 84 GLU A N 1
ATOM 685 C CA . GLU A 1 84 ? 3.110 -5.429 -10.831 1.00 84.38 84 GLU A CA 1
ATOM 686 C C . GLU A 1 84 ? 3.012 -5.797 -9.343 1.00 84.38 84 GLU A C 1
ATOM 688 O O . GLU A 1 84 ? 3.314 -6.932 -8.989 1.00 84.38 84 GLU A O 1
ATOM 693 N N . GLY A 1 85 ? 2.488 -4.915 -8.485 1.00 82.06 85 GLY A N 1
ATOM 694 C CA . GLY A 1 85 ? 2.282 -5.194 -7.059 1.00 82.06 85 GLY A CA 1
ATOM 695 C C . GLY A 1 85 ? 1.381 -6.393 -6.762 1.00 82.06 85 GLY A C 1
ATOM 696 O O . GLY A 1 85 ? 1.585 -7.075 -5.759 1.00 82.06 85 GLY A O 1
ATOM 697 N N . LEU A 1 86 ? 0.451 -6.724 -7.666 1.00 81.62 86 LEU A N 1
ATOM 698 C CA . LEU A 1 86 ? -0.390 -7.924 -7.553 1.00 81.62 86 LEU A CA 1
ATOM 699 C C . LEU A 1 86 ? 0.413 -9.227 -7.667 1.00 81.62 86 LEU A C 1
ATOM 701 O O . LEU A 1 86 ? -0.056 -10.271 -7.229 1.00 81.62 86 LEU A O 1
ATOM 705 N N . HIS A 1 87 ? 1.602 -9.192 -8.275 1.00 83.00 87 HIS A N 1
ATOM 706 C CA . HIS A 1 87 ? 2.473 -10.365 -8.377 1.00 83.00 87 HIS A CA 1
ATOM 707 C C . HIS A 1 87 ? 3.283 -10.584 -7.092 1.00 83.00 87 HIS A C 1
ATOM 709 O O . HIS A 1 87 ? 3.661 -11.715 -6.792 1.00 83.00 87 HIS A O 1
ATOM 715 N N . TRP A 1 88 ? 3.548 -9.506 -6.350 1.00 82.69 88 TRP A N 1
ATOM 716 C CA . TRP A 1 88 ? 4.343 -9.524 -5.123 1.00 82.69 88 TRP A CA 1
ATOM 717 C C . TRP A 1 88 ? 3.497 -9.829 -3.896 1.00 82.69 88 TRP A C 1
ATOM 719 O O . TRP A 1 88 ? 3.901 -10.617 -3.044 1.00 82.69 88 TRP A O 1
ATOM 729 N N . ILE A 1 89 ? 2.307 -9.236 -3.818 1.00 79.56 89 ILE A N 1
ATOM 730 C CA . ILE A 1 89 ? 1.411 -9.417 -2.684 1.00 79.56 89 ILE A CA 1
ATOM 731 C C . ILE A 1 89 ? 0.457 -10.564 -3.003 1.00 79.56 89 ILE A C 1
ATOM 733 O O . ILE A 1 89 ? -0.562 -10.386 -3.673 1.00 79.56 89 ILE A O 1
ATOM 737 N N . LYS A 1 90 ? 0.804 -11.762 -2.531 1.00 69.31 90 LYS A N 1
ATOM 738 C CA . LYS A 1 90 ? -0.105 -12.907 -2.567 1.00 69.31 90 LYS A CA 1
ATOM 739 C C . LYS A 1 90 ? -1.173 -12.688 -1.500 1.00 69.31 90 LYS A C 1
ATOM 741 O O . LYS A 1 90 ? -0.851 -12.419 -0.348 1.00 69.31 90 LYS A O 1
ATOM 746 N N . GLY A 1 91 ? -2.439 -12.728 -1.912 1.00 60.72 91 GLY A N 1
ATOM 747 C CA . GLY A 1 91 ? -3.553 -12.684 -0.970 1.00 60.72 91 GLY A CA 1
ATOM 748 C C . GLY A 1 91 ? -3.531 -13.887 -0.016 1.00 60.72 91 GLY A C 1
ATOM 749 O O . GLY A 1 91 ? -2.815 -14.853 -0.291 1.00 60.72 91 GLY A O 1
ATOM 750 N N . PRO A 1 92 ? -4.318 -13.832 1.072 1.00 54.28 92 PRO A N 1
ATOM 751 C CA . PRO A 1 92 ? -4.486 -14.966 1.978 1.00 54.28 92 PRO A CA 1
ATOM 752 C C . PRO A 1 92 ? -4.901 -16.221 1.193 1.00 54.28 92 PRO A C 1
ATOM 754 O O . PRO A 1 92 ? -5.678 -16.128 0.233 1.00 54.28 92 PRO A O 1
ATOM 757 N N . HIS A 1 93 ? -4.321 -17.361 1.570 1.00 48.12 93 HIS A N 1
ATOM 758 C CA . HIS A 1 93 ? -4.570 -18.671 0.966 1.00 48.12 93 HIS A CA 1
ATOM 759 C C . HIS A 1 93 ? -5.929 -19.259 1.356 1.00 48.12 93 HIS A C 1
ATOM 761 O O . HIS A 1 93 ? -6.366 -19.063 2.509 1.00 48.12 93 HIS A O 1
#

Foldseek 3Di:
DKEFDFDPDVPPDTQTKIKDKDFPDWDDPDDVDIDTHPIDIFICSPHDLVVRLLVVLVCCVVVDPQLPDPDDDQDYPPDPSSVVSPVSDDHHD